Protein AF-A0A8K0IKV3-F1 (afdb_monomer_lite)

Organism: Cocos nucifera (NCBI:txid13894)

Sequence (112 aa):
MASEEQVRASHILIKHEGSRRKASWKDPDGRIISTT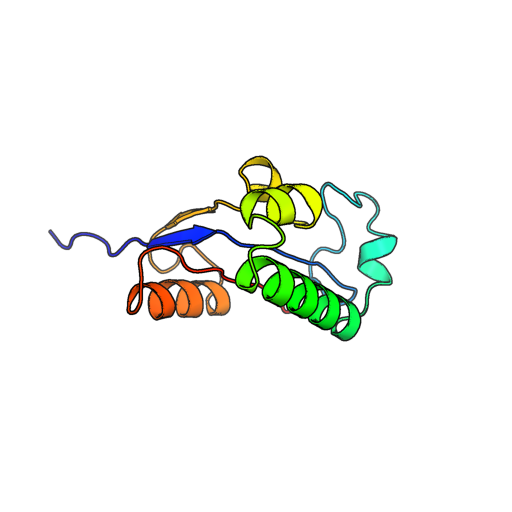TRDAAVRQLRTLREDILAGKVRFEDVAARHSDCSSAKRGGDLGRFGRGQMQKPFEEAAFALKADRDFDIVLVLQNP

InterPro domains:
  IPR000297 Peptidyl-prolyl cis-trans isomerase, PpiC-type [PF00639] (11-106)
  IPR000297 Peptidyl-prolyl cis-trans isomerase, PpiC-type [PS50198] (4-99)
  IPR023058 Peptidyl-prolyl cis-trans isomerase, PpiC-type, conserved site [PS01096] (59-79)
  IPR046357 Peptidyl-prolyl cis-trans isomerase domain superfamily [G3DSA:3.10.50.40] (1-106)
  IPR051370 Peptidyl-prolyl cis-trans isomerase Pin1 [PTHR10657] (4-101)

Foldseek 3Di:
DPPFDKFKAFEAEAAALQAPDLAAPVRNPSPVRNHHHPVNSVVVVVVVVVCCVVVVDPQLCCLLPHGRDPCSVVSRIPGMDGPPPDDPVQRVVRVVCVVPDDYDYRYDYRHD

pLDDT: mean 80.93, std 16.01, range [32.22, 93.75]

Radius of gyration: 14.42 Å; chains: 1; bounding box: 33×24×44 Å

Structure (mmCIF, N/CA/C/O backbone):
data_AF-A0A8K0IKV3-F1
#
_entry.id   AF-A0A8K0IKV3-F1
#
loop_
_atom_site.group_PDB
_atom_site.id
_atom_site.type_symbol
_atom_site.label_atom_id
_atom_site.label_alt_id
_atom_site.label_comp_id
_atom_site.label_asym_id
_atom_site.label_entity_id
_atom_site.label_seq_id
_atom_site.pdbx_PDB_ins_code
_atom_site.Cartn_x
_atom_site.Cartn_y
_atom_site.Cartn_z
_atom_site.occupancy
_atom_site.B_iso_or_equiv
_atom_site.auth_seq_id
_atom_site.auth_comp_id
_atom_site.auth_asym_id
_atom_site.auth_atom_id
_atom_site.pdbx_PDB_model_num
ATOM 1 N N . MET A 1 1 ? -11.197 9.176 32.475 1.00 38.41 1 MET A N 1
ATOM 2 C CA . MET A 1 1 ? -10.246 8.342 31.713 1.00 38.41 1 MET A CA 1
ATOM 3 C C . MET A 1 1 ? -10.500 8.622 30.247 1.00 38.41 1 MET A C 1
ATOM 5 O O . MET A 1 1 ? -11.608 8.364 29.799 1.00 38.41 1 MET A O 1
ATOM 9 N N . ALA A 1 2 ? -9.568 9.279 29.554 1.00 47.25 2 ALA A N 1
ATOM 10 C CA . ALA A 1 2 ? -9.742 9.585 28.138 1.00 47.25 2 ALA A CA 1
ATOM 11 C C . ALA A 1 2 ? -9.737 8.259 27.372 1.00 47.25 2 ALA A C 1
ATOM 13 O O . ALA A 1 2 ? -8.743 7.540 27.401 1.00 47.25 2 ALA A O 1
ATOM 14 N N . SER A 1 3 ? -10.863 7.899 26.760 1.00 55.88 3 SER A N 1
ATOM 15 C CA . SER A 1 3 ? -10.907 6.813 25.789 1.00 55.88 3 SER A CA 1
ATOM 16 C C . SER A 1 3 ? -9.911 7.157 24.688 1.00 55.88 3 SER A C 1
ATOM 18 O O . SER A 1 3 ? -10.126 8.126 23.957 1.00 55.88 3 SER A O 1
ATOM 20 N N . GLU A 1 4 ? -8.798 6.431 24.621 1.00 68.06 4 GLU A N 1
ATOM 21 C CA . GLU A 1 4 ? -7.798 6.627 23.578 1.00 68.06 4 GLU A CA 1
ATOM 22 C C . GLU A 1 4 ? -8.489 6.524 22.220 1.00 68.06 4 GLU A C 1
ATOM 24 O O . GLU A 1 4 ? -9.148 5.529 21.907 1.00 68.06 4 GLU A O 1
ATOM 29 N N . GLU A 1 5 ? -8.399 7.590 21.429 1.00 81.06 5 GLU A N 1
ATOM 30 C CA . GLU A 1 5 ? -9.009 7.612 20.116 1.00 81.06 5 GLU A CA 1
ATOM 31 C C . GLU A 1 5 ? -8.282 6.605 19.217 1.00 81.06 5 GLU A C 1
ATOM 33 O O . GLU A 1 5 ? -7.166 6.849 18.763 1.00 81.06 5 GLU A O 1
ATOM 38 N N . GLN A 1 6 ? -8.918 5.461 18.973 1.00 82.94 6 GLN A N 1
ATOM 39 C CA . GLN A 1 6 ? -8.410 4.430 18.074 1.00 82.94 6 GLN A CA 1
ATOM 40 C C . GLN A 1 6 ? -9.189 4.426 16.758 1.00 82.94 6 GLN A C 1
ATOM 42 O O . GLN A 1 6 ? -10.395 4.698 16.720 1.00 82.94 6 GLN A O 1
ATOM 47 N N . VAL A 1 7 ? -8.494 4.078 15.680 1.00 83.88 7 VAL A N 1
ATOM 48 C CA . VAL A 1 7 ? -9.054 3.848 14.344 1.00 83.88 7 VAL A CA 1
ATOM 49 C C . VAL A 1 7 ? -8.698 2.449 13.876 1.00 83.88 7 VAL A C 1
ATOM 51 O O . VAL A 1 7 ? -7.687 1.891 14.294 1.00 83.88 7 VAL A O 1
ATOM 54 N N . ARG A 1 8 ? -9.533 1.862 13.020 1.00 84.62 8 ARG A N 1
ATOM 55 C CA . ARG A 1 8 ? -9.191 0.648 12.276 1.00 84.62 8 ARG A CA 1
ATOM 56 C C . ARG A 1 8 ? -9.051 1.036 10.817 1.00 84.62 8 ARG A C 1
ATOM 58 O O . ARG A 1 8 ? -9.943 1.688 10.290 1.00 84.62 8 ARG A O 1
ATOM 65 N N . ALA A 1 9 ? -7.964 0.624 10.181 1.00 84.94 9 ALA A N 1
ATOM 66 C CA . ALA A 1 9 ? -7.752 0.886 8.766 1.00 84.94 9 ALA A CA 1
ATOM 67 C C . ALA A 1 9 ? -7.204 -0.351 8.060 1.00 84.94 9 ALA A C 1
ATOM 69 O O . ALA A 1 9 ? -6.517 -1.183 8.660 1.00 84.94 9 ALA A O 1
ATOM 70 N N . SER A 1 10 ? -7.476 -0.423 6.763 1.00 85.94 10 SER A N 1
ATOM 71 C CA . SER A 1 10 ? -6.852 -1.390 5.869 1.00 85.94 10 SER A CA 1
ATOM 72 C C . SER A 1 10 ? -6.080 -0.655 4.783 1.00 85.94 10 SER A C 1
ATOM 74 O O . SER A 1 10 ? -6.430 0.466 4.410 1.00 85.94 10 SER A O 1
ATOM 76 N N . HIS A 1 11 ? -5.014 -1.272 4.276 1.00 86.38 11 HIS A N 1
ATOM 77 C CA . HIS A 1 11 ? -4.189 -0.644 3.249 1.00 86.38 11 HIS A CA 1
ATOM 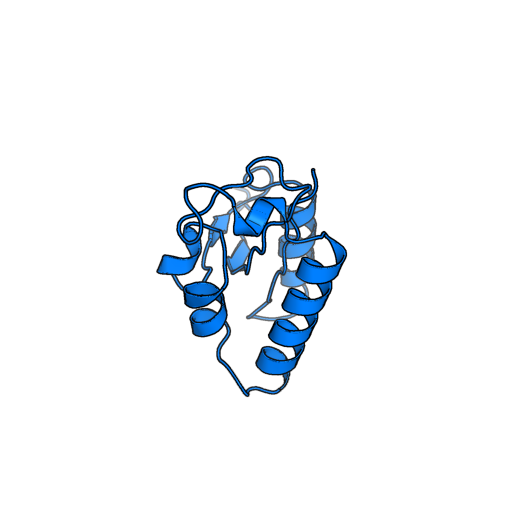78 C C . HIS A 1 11 ? -3.718 -1.603 2.153 1.00 86.38 11 HIS A C 1
ATOM 80 O O . HIS A 1 11 ? -3.564 -2.810 2.353 1.00 86.38 11 HIS A O 1
ATOM 86 N N . ILE A 1 12 ? -3.439 -1.027 0.987 1.00 87.75 12 ILE A N 1
ATOM 87 C CA . ILE A 1 12 ? -2.685 -1.675 -0.084 1.00 87.75 12 ILE A CA 1
ATOM 88 C C . ILE A 1 12 ? -1.376 -0.905 -0.214 1.00 87.75 12 ILE A C 1
ATOM 90 O O . ILE A 1 12 ? -1.378 0.301 -0.465 1.00 87.75 12 ILE A O 1
ATOM 94 N N . LEU A 1 13 ? -0.263 -1.608 -0.019 1.00 89.12 13 LEU A N 1
ATOM 95 C CA . LEU A 1 13 ? 1.080 -1.060 -0.148 1.00 89.12 13 LEU A CA 1
ATOM 96 C C . LEU A 1 13 ? 1.696 -1.572 -1.446 1.00 89.12 13 LEU A C 1
ATOM 98 O O . LEU A 1 13 ? 1.835 -2.779 -1.597 1.00 89.12 13 LEU A O 1
ATOM 102 N N . ILE A 1 14 ? 2.112 -0.682 -2.342 1.00 89.56 14 ILE A N 1
ATOM 103 C CA . ILE A 1 14 ? 2.930 -1.048 -3.506 1.00 89.56 14 ILE A CA 1
ATOM 104 C C . ILE A 1 14 ? 4.303 -0.415 -3.329 1.00 89.56 14 ILE A C 1
ATOM 106 O O . ILE A 1 14 ? 4.421 0.807 -3.190 1.00 89.56 14 ILE A O 1
ATOM 110 N N . LYS A 1 15 ? 5.338 -1.251 -3.295 1.00 89.12 15 LYS A N 1
ATOM 111 C CA . LYS A 1 15 ? 6.723 -0.798 -3.213 1.00 89.12 15 LYS A CA 1
ATOM 112 C C . LYS A 1 15 ? 7.266 -0.468 -4.599 1.00 89.12 15 LYS A C 1
ATOM 114 O O . LYS A 1 15 ? 6.813 -0.976 -5.619 1.00 89.12 15 LYS A O 1
ATOM 119 N N . HIS A 1 16 ? 8.258 0.406 -4.606 1.00 90.50 16 HIS A N 1
ATOM 120 C CA . HIS A 1 16 ? 8.934 0.909 -5.798 1.00 90.50 16 HIS A CA 1
ATOM 121 C C . HIS A 1 16 ? 10.420 1.127 -5.506 1.00 90.50 16 HIS A C 1
ATOM 123 O O . HIS A 1 16 ? 10.876 0.948 -4.372 1.00 90.50 16 HIS A O 1
ATOM 129 N N . GLU A 1 17 ? 11.170 1.544 -6.517 1.00 88.31 17 GLU A N 1
ATOM 130 C CA . GLU A 1 17 ? 12.618 1.731 -6.486 1.00 88.31 17 GLU A CA 1
ATOM 131 C C . GLU A 1 17 ? 13.085 2.707 -5.396 1.00 88.31 17 GLU A C 1
ATOM 133 O O . GLU A 1 17 ? 14.210 2.588 -4.913 1.00 88.31 17 GLU A O 1
ATOM 138 N N . GLY A 1 18 ? 12.226 3.639 -4.974 1.00 86.19 18 GLY A N 1
ATOM 139 C CA . GLY A 1 18 ? 12.477 4.590 -3.891 1.00 86.19 18 GLY A CA 1
ATOM 140 C C . GLY A 1 18 ? 12.017 4.111 -2.511 1.00 86.19 18 GLY A C 1
ATOM 141 O O . GLY A 1 18 ? 12.114 4.860 -1.548 1.00 86.19 18 GLY A O 1
ATOM 142 N N . SER A 1 19 ? 11.493 2.890 -2.376 1.00 86.12 19 SER A N 1
ATOM 143 C CA . SER A 1 19 ? 11.082 2.350 -1.075 1.00 86.12 19 SER A CA 1
ATOM 144 C C . SER A 1 19 ? 12.297 2.014 -0.207 1.00 86.12 19 SER A C 1
ATOM 146 O O . SER A 1 19 ? 13.181 1.273 -0.638 1.00 86.12 19 SER A O 1
ATOM 148 N N . ARG A 1 20 ? 12.294 2.455 1.062 1.00 86.12 20 ARG A N 1
ATOM 149 C CA . ARG A 1 20 ? 13.374 2.181 2.036 1.00 86.12 20 ARG A CA 1
ATOM 150 C C . ARG A 1 20 ? 13.771 0.703 2.123 1.00 86.12 20 ARG A C 1
ATOM 152 O O . ARG A 1 20 ? 14.944 0.381 2.271 1.00 86.12 20 ARG A O 1
ATOM 159 N N . ARG A 1 21 ? 12.794 -0.210 2.043 1.00 86.50 21 ARG A N 1
ATOM 160 C CA . ARG A 1 21 ? 13.028 -1.661 1.952 1.00 86.50 21 ARG A CA 1
ATOM 161 C C . ARG A 1 21 ? 12.450 -2.185 0.646 1.00 86.50 21 ARG A C 1
ATOM 163 O O . ARG A 1 21 ? 11.241 -2.414 0.581 1.00 86.50 21 ARG A O 1
ATOM 170 N N . LYS A 1 22 ? 13.316 -2.488 -0.318 1.00 88.44 22 LYS A N 1
ATOM 171 C CA . LYS A 1 22 ? 12.955 -2.973 -1.659 1.00 88.44 22 LYS A CA 1
ATOM 172 C C . LYS A 1 22 ? 12.648 -4.473 -1.731 1.00 88.44 22 LYS A C 1
ATOM 174 O O . LYS A 1 22 ? 12.910 -5.086 -2.741 1.00 88.44 22 LYS A O 1
ATOM 179 N N . ALA A 1 23 ? 12.126 -5.074 -0.666 1.00 91.44 23 ALA A N 1
ATOM 180 C CA . ALA A 1 23 ? 11.798 -6.501 -0.621 1.00 91.44 23 ALA A CA 1
ATOM 181 C C . ALA A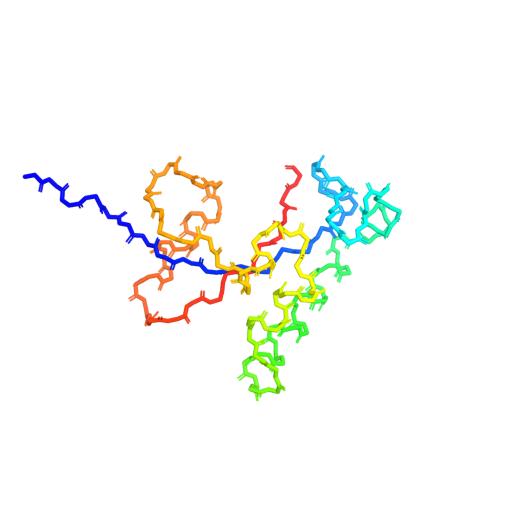 1 23 ? 10.452 -6.721 0.073 1.00 91.44 23 ALA A C 1
ATOM 183 O O . ALA A 1 23 ? 10.160 -6.064 1.087 1.00 91.44 23 ALA A O 1
ATOM 184 N N . SER A 1 24 ? 9.652 -7.654 -0.432 1.00 91.19 24 SER A N 1
ATOM 185 C CA . SER A 1 24 ? 8.354 -8.046 0.128 1.00 91.19 24 SER A CA 1
ATOM 186 C C . SER A 1 24 ? 8.197 -9.566 0.149 1.00 91.19 24 SER A C 1
ATOM 188 O O . SER A 1 24 ? 9.100 -10.301 -0.232 1.00 91.19 24 SER A O 1
ATOM 190 N N . TRP A 1 25 ? 7.049 -10.053 0.622 1.00 90.88 25 TRP A N 1
ATOM 191 C CA . TRP A 1 25 ? 6.733 -11.482 0.569 1.00 90.88 25 TRP A CA 1
ATOM 192 C C . TRP A 1 25 ? 6.532 -11.994 -0.868 1.00 90.88 25 TRP A C 1
ATOM 194 O O . TRP A 1 25 ? 6.635 -13.195 -1.094 1.00 90.88 25 TRP A O 1
ATOM 204 N N . LYS A 1 26 ? 6.256 -11.096 -1.824 1.00 90.25 26 LYS A N 1
ATOM 205 C CA . LYS A 1 26 ? 6.078 -11.411 -3.251 1.00 90.25 26 LYS A CA 1
ATOM 206 C C . LYS A 1 26 ? 7.377 -11.344 -4.038 1.00 90.25 26 LYS A C 1
ATOM 208 O O . LYS A 1 26 ? 7.520 -12.026 -5.044 1.00 90.25 26 LYS A O 1
ATOM 213 N N . ASP A 1 27 ? 8.290 -10.497 -3.584 1.00 91.81 27 ASP A N 1
ATOM 214 C CA . ASP A 1 27 ? 9.590 -10.276 -4.201 1.00 91.81 27 ASP A CA 1
ATOM 215 C C . ASP A 1 27 ? 10.658 -10.237 -3.097 1.00 91.81 27 ASP A C 1
ATOM 217 O O . ASP A 1 27 ? 11.046 -9.152 -2.643 1.00 91.81 27 ASP A O 1
ATOM 221 N N . PRO A 1 28 ? 11.077 -11.415 -2.586 1.00 91.81 28 PRO A N 1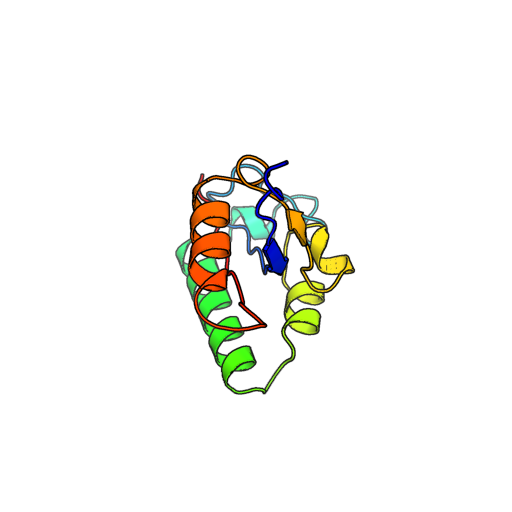
ATOM 222 C CA . PRO A 1 28 ? 12.043 -11.503 -1.492 1.00 91.81 28 PRO A CA 1
ATOM 223 C C . PRO A 1 28 ? 13.409 -10.918 -1.861 1.00 91.81 28 PRO A C 1
ATOM 225 O O . PRO A 1 28 ? 14.043 -10.281 -1.021 1.00 91.81 28 PRO A O 1
ATOM 228 N N . ASP A 1 29 ? 13.815 -11.094 -3.121 1.00 92.88 29 ASP A N 1
ATOM 229 C CA . ASP A 1 29 ? 15.078 -10.595 -3.678 1.00 92.88 29 ASP A CA 1
ATOM 230 C C . ASP A 1 29 ? 15.006 -9.117 -4.090 1.00 92.88 29 ASP A C 1
ATOM 232 O O . ASP A 1 29 ? 16.033 -8.487 -4.339 1.00 92.88 29 ASP A O 1
ATOM 236 N N . GLY A 1 30 ? 13.802 -8.553 -4.199 1.00 91.38 30 GLY A N 1
ATOM 237 C CA . GLY A 1 30 ? 13.608 -7.155 -4.558 1.00 91.38 30 GLY A CA 1
ATOM 238 C C . GLY A 1 30 ? 13.886 -6.806 -6.015 1.00 91.38 30 GLY A C 1
ATOM 239 O O . GLY A 1 30 ? 14.146 -5.638 -6.320 1.00 91.38 30 GLY A O 1
ATOM 240 N N . ARG A 1 31 ? 13.866 -7.788 -6.922 1.00 92.94 31 ARG A N 1
ATOM 241 C CA . ARG A 1 31 ? 14.200 -7.590 -8.343 1.00 92.94 31 ARG A CA 1
ATOM 242 C C . ARG A 1 31 ? 13.156 -6.732 -9.047 1.00 92.94 31 ARG A C 1
ATOM 244 O O . ARG A 1 31 ? 13.499 -5.821 -9.794 1.00 92.94 31 ARG A O 1
ATOM 251 N N . ILE A 1 32 ? 11.882 -7.003 -8.782 1.00 91.88 32 ILE A N 1
ATOM 252 C CA . ILE A 1 32 ? 10.756 -6.273 -9.363 1.00 91.88 32 ILE A CA 1
ATOM 253 C C . ILE A 1 32 ? 10.663 -4.911 -8.682 1.00 91.88 32 ILE A C 1
ATOM 255 O O . ILE A 1 32 ? 10.690 -3.886 -9.354 1.00 91.88 32 ILE A O 1
ATOM 259 N N . ILE A 1 33 ? 10.654 -4.879 -7.348 1.00 89.69 33 ILE A N 1
ATOM 260 C CA . ILE A 1 33 ? 10.504 -3.639 -6.575 1.00 89.69 33 ILE A CA 1
ATOM 261 C C . ILE A 1 33 ? 11.597 -2.623 -6.926 1.00 89.69 33 ILE A C 1
ATOM 263 O O . ILE A 1 33 ? 11.306 -1.436 -7.031 1.00 89.69 33 ILE A O 1
ATOM 267 N N . SER A 1 34 ? 12.835 -3.073 -7.143 1.00 90.94 34 SER A N 1
ATOM 268 C CA . SER A 1 34 ? 13.948 -2.183 -7.493 1.00 90.94 34 SER A CA 1
ATOM 269 C C . SER A 1 34 ? 13.854 -1.581 -8.894 1.00 90.94 34 SER A C 1
ATOM 271 O O . SER A 1 34 ? 14.529 -0.591 -9.146 1.00 90.94 34 SER A O 1
ATOM 273 N N . THR A 1 35 ? 13.046 -2.160 -9.784 1.00 93.75 35 THR A N 1
ATOM 274 C CA . THR A 1 35 ? 12.841 -1.676 -11.163 1.00 93.75 35 THR A CA 1
ATOM 275 C C . THR A 1 35 ? 11.491 -0.983 -11.356 1.00 93.75 35 THR A C 1
ATOM 277 O O . THR A 1 35 ? 11.292 -0.259 -12.331 1.00 93.75 35 THR A O 1
ATOM 280 N N . THR A 1 36 ? 10.556 -1.166 -10.423 1.00 89.00 36 THR A N 1
ATOM 281 C CA . THR A 1 36 ? 9.274 -0.464 -10.417 1.00 89.00 36 THR A CA 1
ATOM 282 C C . THR A 1 36 ? 9.495 1.002 -10.076 1.00 89.00 36 THR A C 1
ATOM 284 O O . THR A 1 36 ? 9.865 1.327 -8.952 1.00 89.00 36 THR A O 1
ATOM 287 N N . THR A 1 37 ? 9.202 1.908 -11.007 1.00 92.06 37 THR A N 1
ATOM 288 C CA . THR A 1 37 ? 9.301 3.347 -10.738 1.00 92.06 37 THR A CA 1
ATOM 289 C C . THR A 1 37 ? 8.172 3.836 -9.837 1.00 92.06 37 THR A C 1
ATOM 291 O O . THR A 1 37 ? 7.091 3.236 -9.769 1.00 92.06 37 THR A O 1
ATOM 294 N N . ARG A 1 38 ? 8.386 4.975 -9.169 1.00 85.44 38 ARG A N 1
ATOM 295 C CA . ARG A 1 38 ? 7.341 5.621 -8.357 1.00 85.44 38 ARG A CA 1
ATOM 296 C C . ARG A 1 38 ? 6.061 5.848 -9.164 1.00 85.44 38 ARG A C 1
ATOM 298 O O . ARG A 1 38 ? 4.971 5.537 -8.690 1.00 85.44 38 ARG A O 1
ATOM 305 N N . ASP A 1 39 ? 6.191 6.333 -10.395 1.00 84.81 39 ASP A N 1
ATOM 306 C CA . ASP A 1 39 ? 5.047 6.608 -11.264 1.00 84.81 39 ASP A CA 1
ATOM 307 C C . ASP A 1 39 ? 4.322 5.331 -11.693 1.00 84.81 39 ASP A C 1
ATOM 309 O O . ASP A 1 39 ? 3.094 5.319 -11.783 1.00 84.81 39 ASP A O 1
ATOM 313 N N . ALA A 1 40 ? 5.056 4.239 -11.931 1.00 88.00 40 ALA A N 1
ATOM 314 C CA . ALA A 1 40 ? 4.451 2.943 -12.217 1.00 88.00 40 ALA A CA 1
ATOM 315 C C . ALA A 1 40 ? 3.632 2.438 -11.020 1.00 88.00 40 ALA A C 1
ATOM 317 O O . ALA A 1 40 ? 2.476 2.049 -11.196 1.00 88.00 40 ALA A O 1
ATOM 318 N N . ALA A 1 41 ? 4.178 2.537 -9.805 1.00 84.69 41 ALA A N 1
ATOM 319 C CA . ALA A 1 41 ? 3.457 2.185 -8.583 1.00 84.69 41 ALA A CA 1
ATOM 320 C C . ALA A 1 41 ? 2.209 3.062 -8.370 1.00 84.69 41 ALA A C 1
ATOM 322 O O . ALA A 1 41 ? 1.143 2.546 -8.033 1.00 84.69 41 ALA A O 1
ATOM 323 N N . VAL A 1 42 ? 2.299 4.374 -8.627 1.00 84.94 42 VAL A N 1
ATOM 324 C CA . VAL A 1 42 ? 1.152 5.300 -8.564 1.00 84.94 42 VAL A CA 1
ATOM 325 C C . VAL A 1 42 ? 0.070 4.905 -9.571 1.00 84.94 42 VAL A C 1
ATOM 327 O O . VAL A 1 42 ? -1.103 4.841 -9.207 1.00 84.94 42 VAL A O 1
ATOM 330 N N . ARG A 1 43 ? 0.436 4.626 -10.829 1.00 88.19 43 ARG A N 1
ATOM 331 C CA . ARG A 1 43 ? -0.520 4.201 -11.868 1.00 88.19 43 ARG A CA 1
ATOM 332 C C . ARG A 1 43 ? -1.209 2.891 -11.501 1.00 88.19 43 ARG A C 1
ATOM 334 O O . ARG A 1 43 ? -2.427 2.786 -11.641 1.00 88.19 43 ARG A O 1
ATOM 341 N N . GLN A 1 44 ? -0.448 1.928 -10.985 1.00 88.25 44 GLN A N 1
ATOM 342 C CA . GLN A 1 44 ? -0.997 0.661 -10.517 1.00 88.25 44 GLN A CA 1
ATOM 343 C C . GLN A 1 44 ? -1.997 0.883 -9.376 1.00 88.25 44 GLN A C 1
ATOM 345 O O . GLN A 1 44 ? -3.112 0.376 -9.439 1.00 88.25 44 GLN A O 1
ATOM 350 N N . LEU A 1 45 ? -1.646 1.688 -8.369 1.00 86.19 45 LEU A N 1
ATOM 351 C CA . LEU A 1 45 ? -2.556 2.014 -7.269 1.00 86.19 45 LEU A CA 1
ATOM 352 C C . LEU A 1 45 ? -3.822 2.738 -7.736 1.00 86.19 45 LEU A C 1
ATOM 354 O O . LEU A 1 45 ? -4.899 2.436 -7.232 1.00 86.19 45 LEU A O 1
ATOM 358 N N . ARG A 1 46 ? -3.716 3.669 -8.692 1.00 87.44 46 ARG A N 1
ATOM 359 C CA . ARG A 1 46 ? -4.882 4.364 -9.264 1.00 87.44 46 ARG A CA 1
ATOM 360 C C . ARG A 1 46 ? -5.829 3.396 -9.966 1.00 87.44 46 ARG A C 1
ATOM 362 O O . ARG A 1 46 ? -7.017 3.420 -9.676 1.00 87.44 46 ARG A O 1
ATOM 369 N N . THR A 1 47 ? -5.289 2.500 -10.788 1.00 90.25 47 THR A N 1
ATOM 370 C CA . THR A 1 47 ? -6.085 1.482 -11.493 1.00 90.25 47 THR A CA 1
ATOM 371 C C . THR A 1 47 ? -6.812 0.574 -10.498 1.00 90.25 47 THR A C 1
ATOM 373 O O . THR A 1 47 ? -8.023 0.400 -10.576 1.00 90.25 47 THR A O 1
ATOM 376 N N . LEU A 1 48 ? -6.089 0.067 -9.492 1.00 87.94 48 LEU A N 1
ATOM 377 C CA . LEU A 1 48 ? -6.680 -0.763 -8.440 1.00 87.94 48 LEU A CA 1
ATOM 378 C C . LEU A 1 48 ? -7.769 -0.009 -7.667 1.00 87.94 48 LEU A C 1
ATOM 380 O O . LEU A 1 48 ? -8.809 -0.581 -7.363 1.00 87.94 48 LEU A O 1
ATOM 384 N N . ARG A 1 49 ? -7.553 1.279 -7.370 1.00 85.44 49 ARG A N 1
ATOM 385 C CA . ARG A 1 49 ? -8.554 2.128 -6.717 1.00 85.44 49 ARG A CA 1
ATOM 386 C C . ARG A 1 49 ? -9.825 2.233 -7.549 1.00 85.44 49 ARG A C 1
ATOM 388 O O . ARG A 1 49 ? -10.907 2.075 -7.001 1.00 85.44 49 ARG A O 1
ATOM 395 N N . GLU A 1 50 ? -9.692 2.524 -8.837 1.00 88.62 50 GLU A N 1
ATOM 396 C CA . GLU A 1 50 ? -10.824 2.670 -9.753 1.00 88.62 50 GLU A CA 1
ATOM 397 C C . GLU A 1 50 ? -11.620 1.370 -9.861 1.00 88.62 50 GLU A C 1
ATOM 399 O O . GLU A 1 50 ? -12.843 1.403 -9.767 1.00 88.62 50 GLU A O 1
ATOM 404 N N . ASP A 1 51 ? -10.948 0.223 -9.964 1.00 89.75 51 ASP A N 1
ATOM 405 C CA . ASP A 1 51 ? -11.621 -1.075 -10.031 1.00 89.75 51 ASP A CA 1
ATOM 406 C C . ASP A 1 51 ? -12.335 -1.441 -8.720 1.00 89.75 51 ASP A C 1
ATOM 408 O O . ASP A 1 51 ? -13.423 -2.021 -8.764 1.00 89.75 51 ASP A O 1
ATOM 412 N N . ILE A 1 52 ? -11.768 -1.072 -7.564 1.00 87.38 52 ILE A N 1
ATOM 413 C CA . ILE A 1 52 ? -12.421 -1.254 -6.259 1.00 87.38 52 ILE A CA 1
ATOM 414 C C . ILE A 1 52 ? -13.641 -0.332 -6.135 1.00 87.38 52 ILE A C 1
ATOM 416 O O . ILE A 1 52 ? -14.713 -0.785 -5.743 1.00 87.38 52 ILE A O 1
ATOM 420 N N . LEU A 1 53 ? -13.511 0.946 -6.504 1.00 85.38 53 LEU A N 1
ATOM 421 C CA . LEU A 1 53 ? -14.615 1.913 -6.459 1.00 85.38 53 LEU A CA 1
ATOM 422 C C . LEU A 1 53 ? -15.734 1.569 -7.450 1.00 85.38 53 LEU A C 1
ATOM 424 O O . LEU A 1 53 ? -16.904 1.796 -7.158 1.00 85.38 53 LEU A O 1
ATOM 428 N N . ALA A 1 54 ? -15.387 0.986 -8.599 1.00 90.12 54 ALA A N 1
ATOM 429 C CA . ALA A 1 54 ? -16.341 0.474 -9.576 1.00 90.12 54 ALA A CA 1
ATOM 430 C C . ALA A 1 54 ? -16.975 -0.869 -9.161 1.00 90.12 54 ALA A C 1
ATOM 432 O O . ALA A 1 54 ? -17.803 -1.400 -9.899 1.00 90.12 54 ALA A O 1
ATOM 433 N N . GLY A 1 55 ? -16.572 -1.450 -8.024 1.00 88.69 55 GLY A N 1
ATOM 434 C CA . GLY A 1 55 ? -17.085 -2.728 -7.528 1.00 88.69 55 GLY A CA 1
ATOM 435 C C . GLY A 1 55 ? -16.678 -3.947 -8.362 1.00 88.69 55 GLY A C 1
ATOM 436 O O . GLY A 1 55 ? -17.257 -5.018 -8.194 1.00 88.69 55 GLY A O 1
ATOM 437 N N . LYS A 1 56 ? -15.690 -3.818 -9.260 1.00 93.06 56 LYS A N 1
ATOM 438 C CA . LYS A 1 56 ? -15.212 -4.928 -10.106 1.00 93.06 56 LYS A CA 1
ATOM 439 C C . LYS A 1 56 ? -14.416 -5.959 -9.310 1.00 93.06 56 LYS A C 1
ATOM 441 O O . LYS A 1 56 ? -14.380 -7.132 -9.672 1.00 93.06 56 LYS A O 1
ATOM 446 N N . VAL A 1 57 ? -13.740 -5.507 -8.257 1.00 91.81 57 VAL A N 1
ATOM 447 C CA . VAL A 1 57 ? -12.896 -6.324 -7.383 1.00 91.81 57 VAL A CA 1
ATOM 448 C C . VAL A 1 57 ? -13.094 -5.898 -5.934 1.00 91.81 57 VAL A C 1
ATOM 450 O O . VAL A 1 57 ? -13.338 -4.727 -5.649 1.00 91.81 57 VAL A O 1
ATOM 453 N N . ARG A 1 58 ? -12.969 -6.845 -5.002 1.00 90.19 58 ARG A N 1
ATOM 454 C CA . ARG A 1 58 ? -13.034 -6.543 -3.568 1.00 90.19 58 ARG A CA 1
ATOM 455 C C . ARG A 1 58 ? -11.682 -6.051 -3.069 1.00 90.19 58 ARG A C 1
ATOM 457 O O . ARG A 1 58 ? -10.638 -6.543 -3.507 1.00 90.19 58 ARG A O 1
ATOM 464 N N . PHE A 1 59 ? -11.700 -5.114 -2.126 1.00 87.69 59 PHE A N 1
ATOM 465 C CA . PHE A 1 59 ? -10.481 -4.547 -1.553 1.00 87.69 59 PHE A CA 1
ATOM 466 C C . PHE A 1 59 ? -9.584 -5.631 -0.937 1.00 87.69 59 PHE A C 1
ATOM 468 O O . PHE A 1 59 ? -8.378 -5.637 -1.180 1.00 87.69 59 PHE A O 1
ATOM 475 N N . GLU A 1 60 ? -10.161 -6.575 -0.191 1.00 90.50 60 GLU A N 1
ATOM 476 C CA . GLU A 1 60 ? -9.409 -7.614 0.517 1.00 90.50 60 GLU A CA 1
ATOM 477 C C . GLU A 1 60 ? -8.678 -8.540 -0.458 1.00 90.50 60 GLU A C 1
ATOM 479 O O . GLU A 1 60 ? -7.529 -8.912 -0.217 1.00 90.50 60 GLU A O 1
ATOM 484 N N . ASP A 1 61 ? -9.313 -8.862 -1.590 1.00 92.38 61 ASP A N 1
ATOM 485 C CA . ASP A 1 61 ? -8.713 -9.690 -2.638 1.00 92.38 61 ASP A CA 1
ATOM 486 C C . ASP A 1 61 ? -7.546 -8.961 -3.307 1.00 92.38 61 ASP A C 1
ATOM 488 O O . ASP A 1 61 ? -6.486 -9.549 -3.546 1.00 92.38 61 ASP A O 1
ATOM 492 N N . VAL A 1 62 ? -7.721 -7.664 -3.583 1.00 91.69 62 VAL A N 1
ATOM 493 C CA . VAL A 1 62 ? -6.655 -6.834 -4.146 1.00 91.69 62 VAL A CA 1
ATOM 494 C C . VAL A 1 62 ? -5.497 -6.725 -3.162 1.00 91.69 62 VAL A C 1
ATOM 496 O O . VAL A 1 62 ? -4.347 -6.920 -3.550 1.00 91.69 62 VAL A O 1
ATOM 499 N N . ALA A 1 63 ? -5.769 -6.464 -1.886 1.00 90.50 63 ALA A N 1
ATOM 500 C CA . ALA A 1 63 ? -4.740 -6.375 -0.863 1.00 90.50 63 ALA A CA 1
ATOM 501 C C . ALA A 1 63 ? -3.986 -7.698 -0.695 1.00 90.50 63 ALA A C 1
ATOM 503 O O . ALA A 1 63 ? -2.755 -7.688 -0.671 1.00 90.50 63 ALA A O 1
ATOM 504 N N . ALA A 1 64 ? -4.685 -8.833 -0.667 1.00 92.12 64 ALA A N 1
ATOM 505 C CA . ALA A 1 64 ? -4.066 -10.150 -0.547 1.00 92.12 64 ALA A CA 1
ATOM 506 C C . ALA A 1 64 ? -3.157 -10.503 -1.730 1.00 92.12 64 ALA A C 1
ATOM 508 O O . ALA A 1 64 ? -2.130 -11.155 -1.546 1.00 92.12 64 ALA A O 1
ATOM 509 N N . ARG A 1 65 ? -3.505 -10.063 -2.944 1.00 91.75 65 ARG A N 1
ATOM 510 C CA . ARG A 1 65 ? -2.750 -10.382 -4.167 1.00 91.75 65 ARG A CA 1
ATOM 511 C C . ARG A 1 65 ? -1.667 -9.362 -4.492 1.00 91.75 65 ARG A C 1
ATOM 513 O O . ARG A 1 65 ? -0.595 -9.717 -4.986 1.00 91.75 65 ARG A O 1
ATOM 520 N N . HIS A 1 66 ? -1.941 -8.081 -4.271 1.00 90.81 66 HIS A N 1
ATOM 521 C CA . HIS A 1 66 ? -1.112 -6.992 -4.777 1.00 90.81 66 HIS A CA 1
ATOM 522 C C . HIS A 1 66 ? -0.232 -6.345 -3.710 1.00 90.81 66 HIS A C 1
ATOM 524 O O . HIS A 1 66 ? 0.875 -5.953 -4.066 1.00 90.81 66 HIS A O 1
ATOM 530 N N . SER A 1 67 ? -0.658 -6.296 -2.443 1.00 90.94 67 SER A N 1
ATOM 531 C CA . SER A 1 67 ? 0.053 -5.564 -1.388 1.00 90.94 67 SER A CA 1
ATOM 532 C C . SER A 1 67 ? 1.395 -6.205 -1.015 1.00 90.94 67 SER A C 1
ATOM 534 O O . SER A 1 67 ? 1.482 -7.399 -0.747 1.00 90.94 67 SER A O 1
ATOM 536 N N . ASP A 1 68 ? 2.436 -5.387 -0.911 1.00 89.56 68 ASP A N 1
ATOM 537 C CA . ASP A 1 68 ? 3.783 -5.744 -0.459 1.00 89.56 68 ASP A CA 1
ATOM 538 C C . ASP A 1 68 ? 3.936 -5.744 1.072 1.00 89.56 68 ASP A C 1
ATOM 540 O O . ASP A 1 68 ? 5.022 -6.009 1.601 1.00 89.56 68 ASP A O 1
ATOM 544 N N . CYS A 1 69 ? 2.867 -5.426 1.804 1.00 88.56 69 CYS A N 1
ATOM 545 C CA . CYS A 1 69 ? 2.841 -5.484 3.261 1.00 88.56 69 CYS A CA 1
ATOM 546 C C . CYS A 1 69 ? 2.471 -6.891 3.754 1.00 88.56 69 CYS A C 1
ATOM 548 O O . CYS A 1 69 ? 1.727 -7.623 3.105 1.00 88.56 69 CYS A O 1
ATOM 550 N N . SER A 1 70 ? 2.939 -7.270 4.945 1.00 88.19 70 SER A N 1
ATOM 551 C CA . SER A 1 70 ? 2.552 -8.532 5.591 1.00 88.19 70 SER A CA 1
ATOM 552 C C . SER A 1 70 ? 1.060 -8.596 5.950 1.00 88.19 70 SER A C 1
ATOM 554 O O . SER A 1 70 ? 0.513 -9.693 6.078 1.00 88.19 70 SER A O 1
ATOM 556 N N . SER A 1 71 ? 0.389 -7.441 6.050 1.00 88.75 71 SER A N 1
ATOM 557 C CA . SER A 1 71 ? -1.067 -7.320 6.207 1.00 88.75 71 SER A CA 1
ATOM 558 C C . SER A 1 71 ? -1.853 -7.893 5.023 1.00 88.75 71 SER A C 1
ATOM 560 O O . SER A 1 71 ? -3.030 -8.200 5.192 1.00 88.75 71 SER A O 1
ATOM 562 N N . ALA A 1 72 ? -1.219 -8.130 3.864 1.00 89.81 72 ALA A N 1
ATOM 563 C CA . ALA A 1 72 ? -1.836 -8.789 2.708 1.00 89.81 72 ALA A CA 1
ATOM 564 C C . ALA A 1 72 ? -2.540 -10.102 3.095 1.00 89.81 72 ALA A C 1
ATOM 566 O O . ALA A 1 72 ? -3.661 -10.359 2.668 1.00 89.81 72 ALA A O 1
ATOM 567 N N . LYS A 1 73 ? -1.945 -10.888 4.004 1.00 90.44 73 LYS A N 1
ATOM 568 C CA . LYS A 1 73 ? -2.529 -12.150 4.498 1.00 90.44 73 LYS A CA 1
ATOM 569 C C . LYS A 1 73 ? -3.871 -11.976 5.224 1.00 90.44 73 LYS A C 1
ATOM 571 O O . LYS A 1 73 ? -4.602 -12.945 5.377 1.00 90.44 73 LYS A O 1
ATOM 576 N N . ARG A 1 74 ? -4.179 -10.762 5.685 1.00 91.06 74 ARG A N 1
ATOM 577 C CA . ARG A 1 74 ? -5.438 -10.379 6.342 1.00 91.06 74 ARG A CA 1
ATOM 578 C C . ARG A 1 74 ? -6.260 -9.419 5.477 1.00 91.06 74 ARG A C 1
ATOM 580 O O . ARG A 1 74 ? -6.943 -8.552 6.008 1.00 91.06 74 ARG A O 1
ATOM 587 N N . GLY A 1 75 ? -6.121 -9.493 4.153 1.00 88.19 75 GLY A N 1
ATOM 588 C CA . GLY A 1 75 ? -6.836 -8.596 3.243 1.00 88.19 75 GLY A CA 1
ATOM 589 C C . GLY A 1 75 ? -6.446 -7.124 3.404 1.00 88.19 75 GLY A C 1
ATOM 590 O O . GLY A 1 75 ? -7.249 -6.244 3.128 1.00 88.19 75 GLY A O 1
ATOM 591 N N . GLY A 1 76 ? -5.226 -6.842 3.873 1.00 86.56 76 GLY A N 1
ATOM 592 C CA . GLY A 1 76 ? -4.740 -5.481 4.101 1.00 86.56 76 GLY A CA 1
ATOM 593 C C . GLY A 1 76 ? -5.081 -4.898 5.472 1.00 86.56 76 GLY A C 1
ATOM 594 O O . GLY A 1 76 ? -4.662 -3.774 5.742 1.00 86.56 76 GLY A O 1
ATOM 595 N N . ASP A 1 77 ? -5.772 -5.640 6.345 1.00 88.94 77 ASP A N 1
ATOM 596 C CA . ASP A 1 77 ? -6.175 -5.167 7.675 1.00 88.94 77 ASP A CA 1
ATOM 597 C C . ASP A 1 77 ? -4.970 -4.965 8.609 1.00 88.94 77 ASP A C 1
ATOM 599 O O . ASP A 1 77 ? -4.168 -5.881 8.879 1.00 88.94 77 ASP A O 1
ATOM 603 N N . LEU A 1 78 ? -4.859 -3.742 9.126 1.00 86.62 78 LEU A N 1
ATOM 604 C CA . LEU A 1 78 ? -3.844 -3.335 10.096 1.00 86.62 78 LEU A CA 1
ATOM 605 C C . LEU A 1 78 ? -4.339 -3.442 11.542 1.00 86.62 78 LEU A C 1
ATOM 607 O O . LEU A 1 78 ? -3.534 -3.304 12.460 1.00 86.62 78 LEU A O 1
ATOM 611 N N . GLY A 1 79 ? -5.621 -3.746 11.754 1.00 86.19 79 GLY A N 1
ATOM 612 C CA . GLY A 1 79 ? -6.231 -3.761 13.076 1.00 86.19 79 GLY A CA 1
ATOM 613 C C . GLY A 1 79 ? -6.491 -2.353 13.609 1.00 86.19 79 GLY A C 1
ATOM 614 O O . GLY A 1 79 ? -6.478 -1.369 12.866 1.00 86.19 79 GLY A O 1
ATOM 615 N N . ARG A 1 80 ? -6.783 -2.268 14.911 1.00 86.31 80 ARG A N 1
ATOM 616 C CA . ARG A 1 80 ? -6.994 -0.991 15.598 1.00 86.31 80 ARG A CA 1
ATOM 617 C C . ARG A 1 80 ? -5.658 -0.402 16.032 1.00 86.31 80 ARG A C 1
ATOM 619 O O . ARG A 1 80 ? -4.829 -1.122 16.581 1.00 86.31 80 ARG A O 1
ATOM 626 N N . PHE A 1 81 ? -5.484 0.893 15.818 1.00 86.44 81 PHE A N 1
ATOM 627 C CA . PHE A 1 81 ? -4.329 1.640 16.293 1.00 86.44 81 PHE A CA 1
ATOM 628 C C . PHE A 1 81 ? -4.731 3.046 16.755 1.00 86.44 81 PHE A C 1
ATOM 630 O O . PHE A 1 81 ? -5.691 3.636 16.256 1.00 86.44 81 PHE A O 1
ATOM 637 N N . GLY A 1 82 ? -4.013 3.553 17.751 1.00 87.75 82 GLY A N 1
ATOM 638 C CA . GLY A 1 82 ? -4.078 4.921 18.253 1.00 87.75 82 GLY A CA 1
ATOM 639 C C . GLY A 1 82 ? -3.031 5.827 17.600 1.00 87.75 82 GLY A C 1
ATOM 640 O O . GLY A 1 82 ? -2.246 5.398 16.751 1.00 87.75 82 GLY A O 1
ATOM 641 N N . ARG A 1 83 ? -3.010 7.095 18.017 1.00 86.00 83 ARG A N 1
ATOM 642 C CA . ARG A 1 83 ? -2.021 8.080 17.553 1.00 86.00 83 ARG A CA 1
ATOM 643 C C . ARG A 1 83 ? -0.605 7.713 18.015 1.00 86.00 83 ARG A C 1
ATOM 645 O O . ARG A 1 83 ? -0.424 7.183 19.108 1.00 86.00 83 ARG A O 1
ATOM 652 N N . GLY A 1 84 ? 0.397 8.002 17.191 1.00 87.56 84 GLY A N 1
ATOM 653 C CA . GLY A 1 84 ? 1.803 7.659 17.409 1.00 87.56 84 GLY A CA 1
ATOM 654 C C . GLY A 1 84 ? 2.178 6.199 17.121 1.00 87.56 84 GLY A C 1
ATOM 655 O O . GLY A 1 84 ? 3.338 5.837 17.312 1.00 87.56 84 GLY A O 1
ATOM 656 N N . GLN A 1 85 ? 1.244 5.352 16.672 1.00 86.81 85 GLN A N 1
ATOM 657 C CA . GLN A 1 85 ? 1.516 3.932 16.389 1.00 86.81 85 GLN A CA 1
ATOM 658 C C . GLN A 1 85 ? 1.846 3.654 14.917 1.00 86.81 85 GLN A C 1
ATOM 660 O O . GLN A 1 85 ? 2.372 2.585 14.600 1.00 86.81 85 GLN A O 1
ATOM 665 N N . MET A 1 86 ? 1.555 4.596 14.015 1.00 86.38 86 MET A N 1
ATOM 666 C CA . MET A 1 86 ? 1.823 4.461 12.583 1.00 86.38 86 MET A CA 1
ATOM 667 C C . MET A 1 86 ? 2.700 5.604 12.060 1.00 86.38 86 MET A C 1
ATOM 669 O O . MET A 1 86 ? 2.941 6.603 12.733 1.00 86.38 86 MET A O 1
ATOM 673 N N . GLN A 1 87 ? 3.204 5.467 10.829 1.00 84.44 87 GLN A N 1
ATOM 674 C CA . GLN A 1 87 ? 3.943 6.559 10.192 1.00 84.44 87 GLN A CA 1
ATOM 675 C C . GLN A 1 87 ? 3.032 7.774 10.012 1.00 84.44 87 GLN A C 1
ATOM 677 O O . GLN A 1 87 ? 1.933 7.641 9.475 1.00 84.44 87 GLN A O 1
ATOM 682 N N . LYS A 1 88 ? 3.525 8.954 10.403 1.00 84.00 88 LYS A N 1
ATOM 683 C CA . LYS A 1 88 ? 2.752 10.203 10.464 1.00 84.00 88 LYS A CA 1
ATOM 684 C C . LYS A 1 88 ? 1.866 10.473 9.231 1.00 84.00 88 LYS A C 1
ATOM 686 O O . LYS A 1 88 ? 0.680 10.701 9.437 1.00 84.00 88 LYS A O 1
ATOM 691 N N . PRO A 1 89 ? 2.343 10.342 7.973 1.00 82.75 89 PRO A N 1
ATOM 692 C CA . PRO A 1 89 ? 1.488 10.581 6.805 1.00 82.75 89 PRO A CA 1
ATOM 693 C C . PRO A 1 89 ? 0.320 9.591 6.676 1.00 82.75 89 PRO A C 1
ATOM 695 O O . PRO A 1 89 ? -0.757 9.951 6.214 1.00 82.75 89 PRO A O 1
ATOM 698 N N . PHE A 1 90 ? 0.529 8.334 7.074 1.00 83.38 90 PHE A N 1
ATOM 699 C CA . PHE A 1 90 ? -0.528 7.324 7.077 1.00 83.38 90 PHE A CA 1
ATOM 700 C C . PHE A 1 90 ? -1.515 7.552 8.213 1.00 83.38 90 PHE A C 1
ATOM 702 O O . PHE A 1 90 ? -2.719 7.437 8.018 1.00 83.38 90 PHE A O 1
ATOM 709 N N . GLU A 1 91 ? -0.994 7.859 9.397 1.00 85.31 91 GLU A N 1
ATOM 710 C CA . GLU A 1 91 ? -1.806 8.122 10.574 1.00 85.31 91 GLU A CA 1
ATOM 711 C C . GLU A 1 91 ? -2.738 9.311 10.344 1.00 85.31 91 GLU A C 1
ATOM 713 O O . GLU A 1 91 ? -3.942 9.186 10.537 1.00 85.31 91 GLU A O 1
ATOM 718 N N . GLU A 1 92 ? -2.206 10.436 9.865 1.00 84.00 92 GLU A N 1
ATOM 719 C CA . GLU A 1 92 ? -3.004 11.625 9.560 1.00 84.00 92 GLU A CA 1
ATOM 720 C C . GLU A 1 92 ? -4.107 11.311 8.544 1.00 84.00 92 GLU A C 1
ATOM 722 O O . GLU A 1 92 ? -5.254 11.685 8.769 1.00 84.00 92 GLU A O 1
ATOM 727 N N . ALA A 1 93 ? -3.800 10.550 7.486 1.00 82.25 93 ALA A N 1
ATOM 728 C CA . ALA A 1 93 ? -4.803 10.115 6.519 1.00 82.25 93 ALA A CA 1
ATOM 729 C C . ALA A 1 93 ? -5.871 9.206 7.152 1.00 82.25 93 ALA A C 1
ATOM 731 O O . ALA A 1 93 ? -7.060 9.437 6.958 1.00 82.25 93 ALA A O 1
ATOM 732 N N . ALA A 1 94 ? -5.477 8.200 7.937 1.00 81.69 94 ALA A N 1
ATOM 733 C CA . ALA A 1 94 ? -6.409 7.262 8.564 1.00 81.69 94 ALA A CA 1
ATOM 734 C C . ALA A 1 94 ? -7.330 7.939 9.594 1.00 81.69 94 ALA A C 1
ATOM 736 O O . ALA A 1 94 ? -8.522 7.644 9.649 1.00 81.69 94 ALA A O 1
ATOM 737 N N . PHE A 1 95 ? -6.799 8.867 10.393 1.00 82.06 95 PHE A N 1
ATOM 738 C CA . PHE A 1 95 ? -7.590 9.633 11.357 1.00 82.06 95 PHE A CA 1
ATOM 739 C C . PHE A 1 95 ? -8.445 10.721 10.697 1.00 82.06 95 PHE A C 1
ATOM 741 O O . PHE A 1 95 ? -9.519 11.014 11.214 1.00 82.06 95 PHE A O 1
ATOM 748 N N . ALA A 1 96 ? -8.012 11.302 9.573 1.00 80.38 96 ALA A N 1
ATOM 749 C CA . ALA A 1 96 ? -8.829 12.241 8.802 1.00 80.38 96 ALA A CA 1
ATOM 750 C C . ALA A 1 96 ? -10.009 11.540 8.112 1.00 80.38 96 ALA A C 1
ATOM 752 O O . ALA A 1 96 ? -11.105 12.087 8.075 1.00 80.38 96 ALA A O 1
ATOM 753 N N . LEU A 1 97 ? -9.799 10.319 7.611 1.00 70.00 97 LEU A N 1
ATOM 754 C CA . LEU A 1 97 ? -10.833 9.531 6.934 1.00 70.00 97 LEU A CA 1
ATOM 755 C C . LEU A 1 97 ? -11.936 9.052 7.887 1.00 70.00 97 LEU A C 1
ATOM 757 O O . LEU A 1 97 ? -13.110 9.135 7.545 1.00 70.00 97 LEU A O 1
ATOM 761 N N . LYS A 1 98 ? -11.578 8.719 9.137 1.00 57.34 98 LYS A N 1
ATOM 762 C CA . LYS A 1 98 ? -12.528 8.382 10.214 1.00 57.34 98 LYS A CA 1
ATOM 763 C C . LYS A 1 98 ? -13.646 9.422 10.407 1.00 57.34 98 LYS A C 1
ATOM 765 O O . LYS A 1 98 ? -14.680 9.100 10.987 1.00 57.34 98 LYS A O 1
ATOM 770 N N . ALA A 1 99 ? -13.443 10.666 9.975 1.00 51.41 99 ALA A N 1
ATOM 771 C CA . ALA A 1 99 ? -14.462 11.699 10.065 1.00 51.41 99 ALA A CA 1
ATOM 772 C C . ALA A 1 99 ? -15.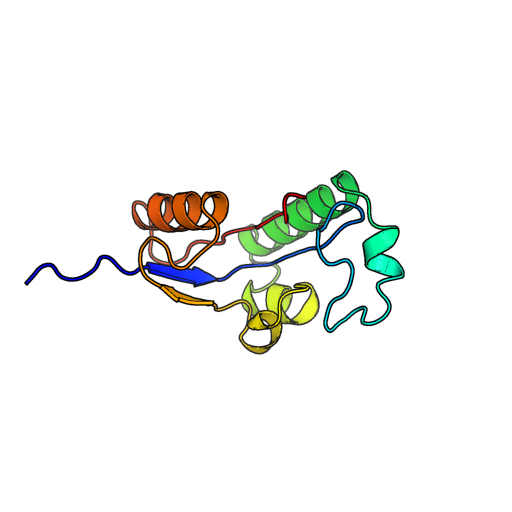648 11.486 9.102 1.00 51.41 99 ALA A C 1
ATOM 774 O O . ALA A 1 99 ? -16.682 12.106 9.339 1.00 51.41 99 ALA A O 1
ATOM 775 N N . ASP A 1 100 ? -15.538 10.629 8.069 1.00 44.41 100 ASP A N 1
ATOM 776 C CA . ASP A 1 100 ? -16.492 10.650 6.949 1.00 44.41 100 ASP A CA 1
ATOM 777 C C . ASP A 1 100 ? -17.259 9.354 6.598 1.00 44.41 100 ASP A C 1
ATOM 779 O O . ASP A 1 100 ? -18.347 9.516 6.050 1.00 44.41 100 ASP A O 1
ATOM 783 N N . ARG A 1 101 ? -16.839 8.102 6.894 1.00 34.66 101 ARG A N 1
ATOM 784 C CA . ARG A 1 101 ? -17.724 6.890 6.842 1.00 34.66 101 ARG A CA 1
ATOM 785 C C . ARG A 1 101 ? -17.017 5.563 7.163 1.00 34.66 101 ARG A C 1
ATOM 787 O O . ARG A 1 101 ? -15.812 5.433 7.085 1.00 34.66 101 ARG A O 1
ATOM 794 N N . ASP A 1 102 ? -17.817 4.542 7.476 1.00 33.19 102 ASP A N 1
ATOM 795 C CA . ASP A 1 102 ? -17.435 3.244 8.064 1.00 33.19 102 ASP A CA 1
ATOM 796 C C . ASP A 1 102 ? -16.480 2.310 7.281 1.00 33.19 102 ASP A C 1
ATOM 798 O O . ASP A 1 102 ? -16.155 1.239 7.794 1.00 33.19 102 ASP A O 1
ATOM 802 N N . PHE A 1 103 ? -15.975 2.659 6.095 1.00 32.22 103 PHE A N 1
ATOM 803 C CA . PHE A 1 103 ? -14.972 1.840 5.395 1.00 32.22 103 PHE A CA 1
ATOM 804 C C . PHE A 1 103 ? -14.084 2.696 4.492 1.00 32.22 103 PHE A C 1
ATOM 806 O O . PHE A 1 103 ? -14.463 3.019 3.367 1.00 32.22 103 PHE A O 1
ATOM 813 N N . ASP A 1 104 ? -12.867 2.983 4.956 1.00 45.84 104 ASP A N 1
ATOM 814 C CA . ASP A 1 104 ? -11.949 3.866 4.242 1.00 45.84 104 ASP A CA 1
ATOM 815 C C . ASP A 1 104 ? -10.691 3.147 3.744 1.00 45.84 104 ASP A C 1
ATOM 817 O O . ASP A 1 104 ? -9.895 2.571 4.492 1.00 45.84 104 ASP A O 1
ATOM 821 N N . ILE A 1 105 ? -10.519 3.201 2.425 1.00 48.22 105 ILE A N 1
ATOM 822 C CA . ILE A 1 105 ? -9.382 2.671 1.673 1.00 48.22 105 ILE A CA 1
ATOM 823 C C . ILE A 1 105 ? -8.220 3.658 1.799 1.00 48.22 105 ILE A C 1
ATOM 825 O O . ILE A 1 105 ? -8.224 4.713 1.160 1.00 48.22 105 ILE A O 1
ATOM 829 N N . VAL A 1 106 ? -7.185 3.304 2.563 1.00 55.44 106 VAL A N 1
ATOM 830 C CA . VAL A 1 106 ? -5.954 4.104 2.632 1.00 55.44 106 VAL A CA 1
ATOM 831 C C . VAL A 1 106 ? -4.902 3.497 1.706 1.00 55.44 106 VAL A C 1
ATOM 833 O O . VAL A 1 106 ? -4.338 2.437 1.978 1.00 55.44 106 VAL A O 1
ATOM 836 N N . LEU A 1 107 ? -4.624 4.164 0.584 1.00 57.78 107 LEU 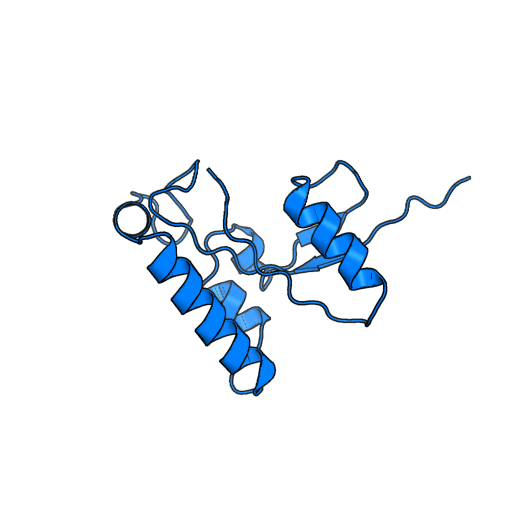A N 1
ATOM 837 C CA . LEU A 1 107 ? -3.540 3.771 -0.319 1.00 57.78 107 LEU A CA 1
ATOM 838 C C . LEU A 1 107 ? -2.249 4.452 0.120 1.00 57.78 107 LEU A C 1
ATOM 840 O O . LEU A 1 107 ? -2.139 5.677 0.075 1.00 57.78 107 LEU A O 1
ATOM 844 N N . VAL A 1 108 ? -1.266 3.654 0.535 1.00 55.97 108 VAL A N 1
ATOM 845 C CA . VAL A 1 108 ? 0.021 4.165 1.012 1.00 55.97 108 VAL A CA 1
ATOM 846 C C . VAL A 1 108 ? 1.077 3.901 -0.036 1.00 55.97 108 VAL A C 1
ATOM 848 O O . VAL A 1 108 ? 1.444 2.757 -0.297 1.00 55.97 108 VAL A O 1
ATOM 851 N N . LEU A 1 109 ? 1.612 4.977 -0.598 1.00 49.34 109 LEU A N 1
ATOM 852 C CA . LEU A 1 109 ? 2.901 4.933 -1.267 1.00 49.34 109 LEU A CA 1
ATOM 853 C C . LEU A 1 109 ? 3.969 5.088 -0.193 1.00 49.34 109 LEU A C 1
ATOM 855 O O . LEU A 1 109 ? 3.981 6.088 0.524 1.00 49.34 109 LEU A O 1
ATOM 859 N N . GLN A 1 110 ? 4.853 4.099 -0.061 1.00 44.31 110 GLN A N 1
ATOM 860 C CA . GLN A 1 110 ? 6.002 4.245 0.821 1.00 44.31 110 GLN A CA 1
ATOM 861 C C . GLN A 1 110 ? 6.851 5.415 0.303 1.00 44.31 110 GLN A C 1
ATOM 863 O O . GLN A 1 110 ? 7.380 5.361 -0.811 1.00 44.31 110 GLN A O 1
ATOM 868 N N . ASN A 1 111 ? 6.919 6.486 1.092 1.00 36.81 111 ASN A N 1
ATOM 869 C CA . ASN A 1 111 ? 7.873 7.568 0.879 1.00 36.81 111 ASN A CA 1
ATOM 870 C C . ASN A 1 111 ? 9.281 7.046 1.253 1.00 36.81 111 ASN A C 1
ATOM 872 O O . ASN A 1 111 ? 9.356 6.176 2.132 1.00 36.81 111 ASN A O 1
ATOM 876 N N . PRO A 1 112 ? 10.355 7.488 0.571 1.00 42.81 112 PRO A N 1
ATOM 877 C CA . PRO A 1 112 ? 11.734 7.130 0.918 1.00 42.81 112 PRO A CA 1
ATOM 878 C C . PRO A 1 112 ? 12.062 7.353 2.398 1.00 42.81 112 PRO A C 1
ATOM 880 O O . PRO A 1 112 ? 11.568 8.352 2.972 1.00 42.81 112 PRO A O 1
#

Secondary structure (DSSP, 8-state):
------EEEEEEEE--TT-SS---SS-SS-TTTTT--HHHHHHHHHHHHHHHHTTSS-HHHHHHHH--SGGGGGTTEEEEE-TTSS-HHHHHHHHHHTTT-S--EEEEE---